Protein AF-A0A6M5Y9D2-F1 (afdb_monomer)

Structure (mmCIF, N/CA/C/O backbone):
data_AF-A0A6M5Y9D2-F1
#
_entry.id   AF-A0A6M5Y9D2-F1
#
loop_
_atom_site.group_PDB
_atom_site.id
_atom_site.type_symbol
_atom_site.label_atom_id
_atom_site.label_alt_id
_atom_site.label_comp_id
_atom_site.label_asym_id
_atom_site.label_entity_id
_atom_site.label_seq_id
_atom_site.pdbx_PDB_ins_code
_atom_site.Cartn_x
_atom_site.Cartn_y
_atom_site.Cartn_z
_atom_site.occupancy
_atom_site.B_iso_or_equiv
_atom_site.auth_seq_id
_atom_site.auth_comp_id
_atom_site.auth_asym_id
_atom_site.auth_atom_id
_atom_site.pdbx_PDB_model_num
ATOM 1 N N . MET A 1 1 ? 48.472 3.354 -44.509 1.00 61.50 1 MET A N 1
ATOM 2 C CA . MET A 1 1 ? 47.025 3.655 -44.432 1.00 61.50 1 MET A CA 1
ATOM 3 C C . MET A 1 1 ? 46.911 5.167 -44.308 1.00 61.50 1 MET A C 1
ATOM 5 O O . MET A 1 1 ? 47.634 5.703 -43.476 1.00 61.50 1 MET A O 1
ATOM 9 N N . SER A 1 2 ? 46.164 5.868 -45.171 1.00 84.19 2 SER A N 1
ATOM 10 C CA . SER A 1 2 ? 46.098 7.336 -45.054 1.00 84.19 2 SER A CA 1
ATOM 11 C C . SER A 1 2 ? 45.299 7.737 -43.801 1.00 84.19 2 SER A C 1
ATOM 13 O O . SER A 1 2 ? 44.425 6.972 -43.378 1.00 84.19 2 SER A O 1
ATOM 15 N N . PRO A 1 3 ? 45.600 8.895 -43.186 1.00 85.31 3 PRO A N 1
ATOM 16 C CA . PRO A 1 3 ? 44.910 9.380 -41.987 1.00 85.31 3 PRO A CA 1
ATOM 17 C C . PRO A 1 3 ? 43.378 9.408 -42.117 1.00 85.31 3 PRO A C 1
ATOM 19 O O . PRO A 1 3 ? 42.676 9.085 -41.159 1.00 85.31 3 PRO A O 1
ATOM 22 N N . ASP A 1 4 ? 42.866 9.692 -43.315 1.00 87.62 4 ASP A N 1
ATOM 23 C CA . ASP A 1 4 ? 41.428 9.777 -43.598 1.00 87.62 4 ASP A CA 1
ATOM 24 C C . ASP A 1 4 ? 40.710 8.428 -43.428 1.00 87.62 4 ASP A C 1
ATOM 26 O O . ASP A 1 4 ? 39.604 8.369 -42.889 1.00 87.62 4 ASP A O 1
ATOM 30 N N . TYR A 1 5 ? 41.355 7.316 -43.808 1.00 87.44 5 TYR A N 1
ATOM 31 C CA . TYR A 1 5 ? 40.783 5.977 -43.614 1.00 87.44 5 TYR A CA 1
ATOM 32 C C . TYR A 1 5 ? 40.665 5.620 -42.132 1.00 87.44 5 TYR A C 1
ATOM 34 O O . TYR A 1 5 ? 39.687 4.997 -41.723 1.00 87.44 5 TYR A O 1
ATOM 42 N N . ILE A 1 6 ? 41.638 6.033 -41.316 1.00 88.81 6 ILE A N 1
ATOM 43 C CA . ILE A 1 6 ? 41.618 5.776 -39.872 1.00 88.81 6 ILE A CA 1
ATOM 44 C C . ILE A 1 6 ? 40.468 6.555 -39.222 1.00 88.81 6 ILE A C 1
ATOM 46 O O . ILE A 1 6 ? 39.731 5.980 -38.425 1.00 88.81 6 ILE A O 1
ATOM 50 N N . GLN A 1 7 ? 40.258 7.819 -39.604 1.00 89.44 7 GLN A N 1
ATOM 51 C CA . GLN A 1 7 ? 39.159 8.644 -39.083 1.00 89.44 7 GLN A CA 1
ATOM 52 C C . GLN A 1 7 ? 37.769 8.117 -39.470 1.00 89.44 7 GLN A C 1
ATOM 54 O O . GLN A 1 7 ? 36.845 8.132 -38.652 1.00 89.44 7 GLN A O 1
ATOM 59 N N . ALA A 1 8 ? 37.606 7.623 -40.700 1.00 91.12 8 ALA A N 1
ATOM 60 C CA . ALA A 1 8 ? 36.344 7.035 -41.141 1.00 91.12 8 ALA A CA 1
ATOM 61 C C . ALA A 1 8 ? 36.006 5.764 -40.342 1.00 91.12 8 ALA A C 1
ATOM 63 O O . ALA A 1 8 ? 34.882 5.606 -39.862 1.00 91.12 8 ALA A O 1
ATOM 64 N N . ILE A 1 9 ? 36.994 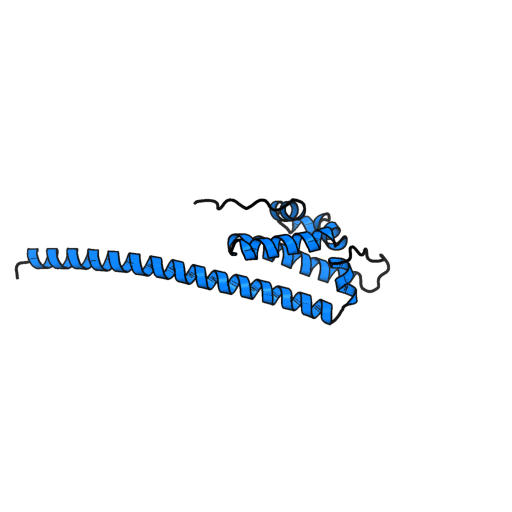4.884 -40.139 1.00 92.44 9 ILE A N 1
ATOM 65 C CA . ILE A 1 9 ? 36.824 3.646 -39.367 1.00 92.44 9 ILE A CA 1
ATOM 66 C C . ILE A 1 9 ? 36.476 3.954 -37.908 1.00 92.44 9 ILE A C 1
ATOM 68 O O . ILE A 1 9 ? 35.544 3.355 -37.370 1.00 92.44 9 ILE A O 1
ATOM 72 N N . THR A 1 10 ? 37.176 4.894 -37.264 1.00 93.12 10 THR A N 1
ATOM 73 C CA . THR A 1 10 ? 36.893 5.254 -35.865 1.00 93.12 10 THR A CA 1
ATOM 74 C C . THR A 1 10 ? 35.516 5.888 -35.701 1.00 93.12 10 THR A C 1
ATOM 76 O O . THR A 1 10 ? 34.842 5.602 -34.714 1.00 93.12 10 THR A O 1
ATOM 79 N N . SER A 1 11 ? 35.061 6.683 -36.673 1.00 93.50 11 SER A N 1
ATOM 80 C CA . SER A 1 11 ? 33.726 7.295 -36.662 1.00 93.50 11 SER A CA 1
ATOM 81 C C . SER A 1 11 ? 32.611 6.259 -36.816 1.00 93.50 11 SER A C 1
ATOM 83 O O . SER A 1 11 ? 31.609 6.304 -36.109 1.00 93.50 11 SER A O 1
ATOM 85 N N . ILE A 1 12 ? 32.786 5.278 -37.704 1.00 94.69 12 ILE A N 1
ATOM 86 C CA . ILE A 1 12 ? 31.820 4.181 -37.847 1.00 94.69 12 ILE A CA 1
ATOM 87 C C . ILE A 1 12 ? 31.809 3.322 -36.577 1.00 94.69 12 ILE A C 1
ATOM 89 O O . ILE A 1 12 ? 30.743 2.991 -36.059 1.00 94.69 12 ILE A O 1
ATOM 93 N N . ALA A 1 13 ? 32.988 2.996 -36.039 1.00 94.56 13 ALA A N 1
ATOM 94 C CA . ALA A 1 13 ? 33.107 2.221 -34.810 1.00 94.56 13 ALA A CA 1
ATOM 95 C C . ALA A 1 13 ? 32.462 2.936 -33.612 1.00 94.56 13 ALA A C 1
ATOM 97 O O . ALA A 1 13 ? 31.750 2.295 -32.841 1.00 94.56 13 ALA A O 1
ATOM 98 N N . SER A 1 14 ? 32.648 4.253 -33.467 1.00 94.00 14 SER A N 1
ATOM 99 C CA . SER A 1 14 ? 32.045 5.020 -32.373 1.00 94.00 14 SER A CA 1
ATOM 100 C C . SER A 1 14 ? 30.520 5.037 -32.468 1.00 94.00 14 SER A C 1
ATOM 102 O O . SER A 1 14 ? 29.859 4.757 -31.472 1.00 94.00 14 SER A O 1
ATOM 104 N N . VAL A 1 15 ? 29.954 5.242 -33.663 1.00 96.12 15 VAL A N 1
ATOM 105 C CA . VAL A 1 15 ? 28.500 5.174 -33.890 1.00 96.12 15 VAL A CA 1
ATOM 106 C C . VAL A 1 15 ? 27.944 3.799 -33.517 1.00 96.12 15 VAL A C 1
ATOM 108 O O . VAL A 1 15 ? 26.922 3.716 -32.834 1.00 96.12 15 VAL A O 1
ATOM 111 N N . LEU A 1 16 ? 28.621 2.715 -33.909 1.00 95.94 16 LEU A N 1
ATOM 112 C CA . LEU A 1 16 ? 28.204 1.353 -33.561 1.00 95.94 16 LEU A CA 1
ATOM 113 C C . LEU A 1 16 ? 28.258 1.101 -32.049 1.00 95.94 16 LEU A C 1
ATOM 115 O O . LEU A 1 16 ? 27.321 0.528 -31.492 1.00 95.94 16 LEU A O 1
ATOM 119 N N . VAL A 1 17 ? 29.315 1.564 -31.374 1.00 96.06 17 VAL A N 1
ATOM 120 C CA . VAL A 1 17 ? 29.449 1.475 -29.912 1.00 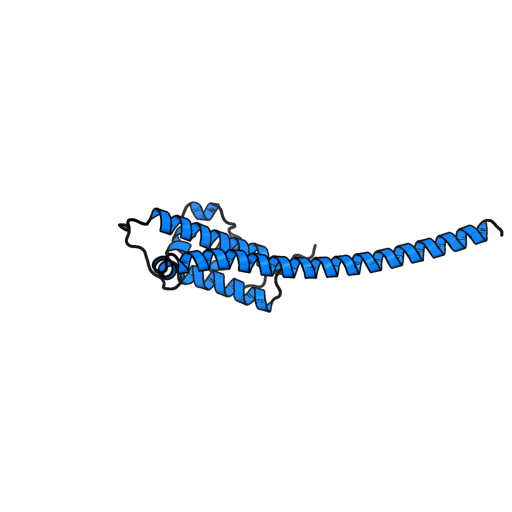96.06 17 VAL A CA 1
ATOM 121 C C . VAL A 1 17 ? 28.346 2.269 -29.216 1.00 96.06 17 VAL A C 1
ATOM 123 O O . VAL A 1 17 ? 27.718 1.757 -28.291 1.00 96.06 17 VAL A O 1
ATOM 126 N N . THR A 1 18 ? 28.052 3.484 -29.679 1.00 96.00 18 THR A N 1
ATOM 127 C CA . THR A 1 18 ? 26.963 4.312 -29.150 1.00 96.00 18 THR A CA 1
ATOM 128 C C . THR A 1 18 ? 25.608 3.625 -29.321 1.00 96.00 18 THR A C 1
ATOM 130 O O . THR A 1 18 ? 24.836 3.552 -28.364 1.00 96.00 18 THR A O 1
ATOM 133 N N . LEU A 1 19 ? 25.324 3.060 -30.500 1.00 96.25 19 LEU A N 1
ATOM 134 C CA . LEU A 1 19 ? 24.073 2.346 -30.765 1.00 96.25 19 LEU A CA 1
ATOM 135 C C . LEU A 1 19 ? 23.924 1.115 -29.857 1.00 96.25 19 LEU A C 1
ATOM 137 O O . LEU A 1 19 ? 22.872 0.908 -29.250 1.00 96.25 19 LEU A O 1
ATOM 141 N N . ALA A 1 20 ? 24.992 0.324 -29.717 1.00 95.56 20 ALA A N 1
ATOM 142 C CA . ALA A 1 20 ? 25.026 -0.812 -28.802 1.00 95.56 20 ALA A CA 1
ATOM 143 C C . ALA A 1 20 ? 24.813 -0.367 -27.345 1.00 95.56 20 ALA A C 1
ATOM 145 O O . ALA A 1 20 ? 24.042 -0.996 -26.619 1.00 95.56 20 ALA A O 1
ATOM 146 N N . GLY A 1 21 ? 25.421 0.752 -26.942 1.00 95.06 21 GLY A N 1
ATOM 147 C CA . GLY A 1 21 ? 25.226 1.374 -25.633 1.00 95.06 21 GLY A CA 1
ATOM 148 C C . GLY A 1 21 ? 23.758 1.702 -25.359 1.00 95.06 21 GLY A C 1
ATOM 149 O O . GLY A 1 21 ? 23.217 1.276 -24.340 1.00 95.06 21 GLY A O 1
ATOM 150 N N . PHE A 1 22 ? 23.073 2.365 -26.295 1.00 95.69 22 PHE A N 1
ATOM 151 C CA . PHE A 1 22 ? 21.641 2.659 -26.165 1.00 95.69 22 PHE A CA 1
ATOM 152 C C . PHE A 1 22 ? 20.780 1.394 -26.050 1.00 95.69 22 PHE A C 1
ATOM 154 O O . PHE A 1 22 ? 19.856 1.345 -25.233 1.00 95.69 22 PHE A O 1
ATOM 161 N N . ILE A 1 23 ? 21.090 0.347 -26.822 1.00 95.12 23 ILE A N 1
ATOM 162 C CA . ILE A 1 23 ? 20.381 -0.940 -26.742 1.00 95.12 23 ILE A CA 1
ATOM 163 C C . ILE A 1 23 ? 20.564 -1.571 -25.354 1.00 95.12 23 ILE A C 1
ATOM 165 O O . ILE A 1 23 ? 19.587 -2.039 -24.762 1.00 95.12 23 ILE A O 1
ATOM 169 N N . LEU A 1 24 ? 21.788 -1.572 -24.820 1.00 94.31 24 LEU A N 1
ATOM 170 C CA . LEU A 1 24 ? 22.088 -2.122 -23.497 1.00 94.31 24 LEU A CA 1
ATOM 171 C C . LEU A 1 24 ? 21.401 -1.332 -22.378 1.00 94.31 24 LEU A C 1
ATOM 173 O O . LEU A 1 24 ? 20.781 -1.950 -21.515 1.00 94.31 24 LEU A O 1
ATOM 177 N N . ILE A 1 25 ? 21.418 0.004 -22.436 1.00 93.06 25 ILE A N 1
ATOM 178 C CA . ILE A 1 25 ? 20.719 0.873 -21.475 1.00 93.06 25 ILE A CA 1
ATOM 179 C C . ILE A 1 25 ? 19.217 0.574 -21.476 1.00 93.06 25 ILE A C 1
ATOM 181 O O . ILE A 1 25 ? 18.624 0.361 -20.421 1.00 93.06 25 ILE A O 1
ATOM 185 N N . ASN A 1 26 ? 18.592 0.467 -22.652 1.00 89.31 26 ASN A N 1
ATOM 186 C CA . ASN A 1 26 ? 17.164 0.155 -22.743 1.00 89.31 26 ASN A CA 1
ATOM 187 C C . ASN A 1 26 ? 16.831 -1.228 -22.151 1.00 89.31 26 ASN A C 1
ATOM 189 O O . ASN A 1 26 ? 15.809 -1.408 -21.486 1.00 89.31 26 ASN A O 1
ATOM 193 N N . ARG A 1 27 ? 17.701 -2.228 -22.355 1.00 90.88 27 ARG A N 1
ATOM 194 C CA . ARG A 1 27 ? 17.539 -3.549 -21.723 1.00 90.88 27 ARG A CA 1
ATOM 195 C C . ARG A 1 27 ? 17.711 -3.476 -20.207 1.00 90.88 27 ARG A C 1
ATOM 197 O O . ARG A 1 27 ? 16.944 -4.122 -19.495 1.00 90.88 27 ARG A O 1
ATOM 204 N N . GLN A 1 28 ? 18.668 -2.686 -19.728 1.00 88.44 28 GLN A N 1
ATOM 205 C CA . GLN A 1 28 ? 18.917 -2.489 -18.305 1.00 88.44 28 GLN A CA 1
ATOM 206 C C . GLN A 1 28 ? 17.716 -1.840 -17.613 1.00 88.44 28 GLN A C 1
ATOM 208 O O . GLN A 1 28 ? 17.266 -2.368 -16.602 1.00 88.44 28 GLN A O 1
ATOM 213 N N . ILE A 1 29 ? 17.135 -0.782 -18.191 1.00 85.88 29 ILE A N 1
ATOM 214 C CA . ILE A 1 29 ? 15.935 -0.116 -17.653 1.00 85.88 29 ILE A CA 1
ATOM 215 C C . ILE A 1 29 ? 14.786 -1.120 -17.500 1.00 85.88 29 ILE A C 1
ATOM 217 O O . ILE A 1 29 ? 14.216 -1.251 -16.423 1.00 85.88 29 ILE A O 1
ATOM 221 N N . LYS A 1 30 ? 14.510 -1.926 -18.534 1.00 84.31 30 LYS A N 1
ATOM 222 C CA . LYS A 1 30 ? 13.449 -2.948 -18.475 1.00 84.31 30 LYS A CA 1
ATOM 223 C C . LYS A 1 30 ? 13.695 -4.015 -17.406 1.00 84.31 30 LYS A C 1
ATOM 225 O O . LYS A 1 30 ? 12.748 -4.525 -16.806 1.00 84.31 30 LYS A O 1
ATOM 230 N N . GLN A 1 31 ? 14.951 -4.403 -17.194 1.00 80.12 31 GLN A N 1
ATOM 231 C CA . GLN A 1 31 ? 15.308 -5.37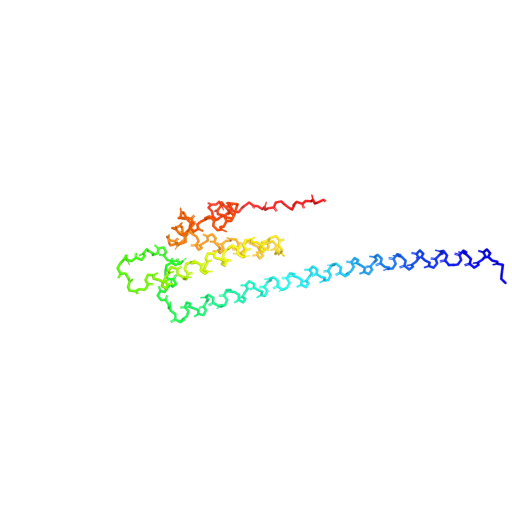6 -16.164 1.00 80.12 31 GLN A CA 1
ATOM 232 C C . GLN A 1 31 ? 15.187 -4.780 -14.759 1.00 80.12 31 GLN A C 1
ATOM 234 O O . GLN A 1 31 ? 14.683 -5.461 -13.865 1.00 80.12 31 GLN A O 1
ATOM 239 N N . VAL A 1 32 ? 15.601 -3.524 -14.581 1.00 78.94 32 VAL A N 1
ATOM 240 C CA . VAL A 1 32 ? 15.415 -2.772 -13.336 1.00 78.94 32 VAL A CA 1
ATOM 241 C C . VAL A 1 32 ? 13.928 -2.654 -13.026 1.00 78.94 32 VAL A C 1
ATOM 243 O O . VAL A 1 32 ? 13.529 -3.078 -11.951 1.00 78.94 32 VAL A O 1
ATOM 246 N N . ASP A 1 33 ? 13.090 -2.254 -13.985 1.00 76.38 33 ASP A N 1
ATOM 247 C CA . ASP A 1 33 ? 11.634 -2.185 -13.801 1.00 76.38 33 ASP A CA 1
ATOM 248 C C . ASP A 1 33 ? 11.046 -3.520 -13.328 1.00 76.38 33 ASP A C 1
ATOM 250 O O . ASP A 1 33 ? 10.232 -3.572 -12.403 1.00 76.38 33 ASP A O 1
ATOM 254 N N . LYS A 1 34 ? 11.465 -4.632 -13.946 1.00 77.50 34 LYS A N 1
ATOM 255 C CA . LYS A 1 34 ? 11.008 -5.970 -13.553 1.00 77.50 34 LYS A CA 1
ATOM 256 C C . LYS A 1 34 ? 11.478 -6.337 -12.142 1.00 77.50 34 LYS A C 1
ATOM 258 O O . LYS A 1 34 ? 10.699 -6.903 -11.377 1.00 77.50 34 LYS A O 1
ATOM 263 N N . SER A 1 35 ? 12.729 -6.025 -11.806 1.00 76.38 35 SER A N 1
ATOM 264 C CA . SER A 1 35 ? 13.293 -6.262 -10.476 1.00 76.38 35 SER A CA 1
ATOM 265 C C . SER A 1 35 ? 12.570 -5.439 -9.412 1.00 76.38 35 SER A C 1
ATOM 267 O O . SER A 1 35 ? 12.160 -5.989 -8.393 1.00 76.38 35 SER A O 1
ATOM 269 N N . THR A 1 36 ? 12.361 -4.147 -9.663 1.00 75.38 36 THR A N 1
ATOM 270 C CA . THR A 1 36 ? 11.656 -3.231 -8.765 1.00 75.38 36 THR A CA 1
ATOM 271 C C . THR A 1 36 ? 10.231 -3.706 -8.515 1.00 75.38 36 THR A C 1
ATOM 273 O O . THR A 1 36 ? 9.826 -3.792 -7.364 1.00 75.38 36 THR A O 1
ATOM 276 N N . ARG A 1 37 ? 9.494 -4.138 -9.549 1.00 76.44 37 ARG A N 1
ATOM 277 C CA . ARG A 1 37 ? 8.152 -4.724 -9.370 1.00 76.44 37 ARG A CA 1
ATOM 278 C C . ARG A 1 37 ? 8.165 -5.941 -8.449 1.00 76.44 37 ARG A C 1
ATOM 280 O O . ARG A 1 37 ? 7.339 -6.030 -7.545 1.00 76.44 37 ARG A O 1
ATOM 287 N N . GLY A 1 38 ? 9.102 -6.869 -8.658 1.00 79.00 38 GLY A N 1
ATOM 288 C CA . GLY A 1 38 ? 9.250 -8.047 -7.797 1.00 79.00 38 GLY A CA 1
ATOM 289 C C . GLY A 1 38 ? 9.555 -7.677 -6.342 1.00 79.00 38 GLY A C 1
ATOM 290 O O . GLY A 1 38 ? 8.976 -8.257 -5.425 1.00 79.00 38 GLY A O 1
ATOM 291 N N . GLN A 1 39 ? 10.407 -6.670 -6.133 1.00 83.06 39 GLN A N 1
ATOM 292 C CA . GLN A 1 39 ? 10.738 -6.151 -4.805 1.00 83.06 39 GLN A CA 1
ATOM 293 C C . GLN A 1 39 ? 9.539 -5.472 -4.136 1.00 83.06 39 GLN A C 1
ATOM 295 O O . GLN A 1 39 ? 9.244 -5.796 -2.990 1.00 83.06 39 GLN A O 1
ATOM 300 N N . THR A 1 40 ? 8.805 -4.608 -4.846 1.00 85.12 40 THR A N 1
ATOM 301 C CA . THR A 1 40 ? 7.585 -3.968 -4.329 1.00 85.12 40 THR A CA 1
ATOM 302 C C . THR A 1 40 ? 6.558 -5.014 -3.901 1.00 85.12 40 THR A C 1
ATOM 304 O O . THR A 1 40 ? 6.031 -4.931 -2.794 1.00 85.12 40 THR A O 1
ATOM 307 N N . HIS A 1 41 ? 6.315 -6.041 -4.726 1.00 85.50 41 HIS A N 1
ATOM 308 C CA . HIS A 1 41 ? 5.433 -7.147 -4.347 1.00 85.50 41 HIS A CA 1
ATOM 309 C C . HIS A 1 41 ? 5.892 -7.828 -3.061 1.00 85.50 41 HIS A C 1
ATOM 311 O O . HIS A 1 41 ? 5.106 -7.952 -2.125 1.00 85.50 41 HIS A O 1
ATOM 317 N N . SER A 1 42 ? 7.157 -8.251 -3.003 1.00 86.81 42 SER A N 1
ATOM 318 C CA . SER A 1 42 ? 7.692 -8.930 -1.824 1.00 86.81 42 SER A CA 1
ATOM 319 C C . SER A 1 42 ? 7.591 -8.060 -0.574 1.00 86.81 42 SER A C 1
ATOM 321 O O . SER A 1 42 ? 7.276 -8.571 0.494 1.00 86.81 42 SER A O 1
ATOM 323 N N . TYR A 1 43 ? 7.833 -6.756 -0.698 1.00 89.81 43 TYR A N 1
ATOM 324 C CA . TYR A 1 43 ? 7.835 -5.835 0.430 1.00 89.81 43 TYR A CA 1
ATOM 325 C C . TYR A 1 43 ? 6.434 -5.621 1.017 1.00 89.81 43 TYR A C 1
ATOM 327 O O . TYR A 1 43 ? 6.274 -5.668 2.237 1.00 89.81 43 TYR A O 1
ATOM 335 N N . LEU A 1 44 ? 5.408 -5.478 0.168 1.00 94.62 44 LEU A N 1
ATOM 336 C CA . LEU A 1 44 ? 4.016 -5.394 0.625 1.00 94.62 44 LEU A CA 1
ATOM 337 C C . LEU A 1 44 ? 3.584 -6.669 1.361 1.00 94.62 44 LEU A C 1
ATOM 339 O O . LEU A 1 44 ? 2.985 -6.579 2.431 1.00 94.62 44 LEU A O 1
ATOM 343 N N . TYR A 1 45 ? 3.943 -7.847 0.842 1.00 93.50 45 TYR A N 1
ATOM 344 C CA . TYR A 1 45 ? 3.623 -9.115 1.502 1.00 93.50 45 TYR A CA 1
ATOM 345 C C . TYR A 1 45 ? 4.370 -9.306 2.823 1.00 93.50 45 TYR A C 1
ATOM 347 O O . TYR A 1 45 ? 3.773 -9.793 3.776 1.00 93.50 45 TYR A O 1
ATOM 355 N N . THR A 1 46 ? 5.636 -8.891 2.927 1.00 94.00 46 THR A N 1
ATOM 356 C CA . THR A 1 46 ? 6.370 -8.941 4.202 1.00 94.00 46 THR A CA 1
ATOM 357 C C . THR A 1 46 ? 5.725 -8.039 5.255 1.00 94.00 46 THR A C 1
ATOM 359 O O . THR A 1 46 ? 5.595 -8.436 6.410 1.00 94.00 46 THR A O 1
ATOM 362 N N . HIS A 1 47 ? 5.281 -6.838 4.874 1.00 93.69 47 HIS A N 1
ATOM 363 C CA . HIS A 1 47 ? 4.599 -5.942 5.808 1.00 93.69 47 HIS A CA 1
ATOM 364 C C . HIS A 1 47 ? 3.227 -6.516 6.225 1.00 93.69 47 HIS A C 1
AT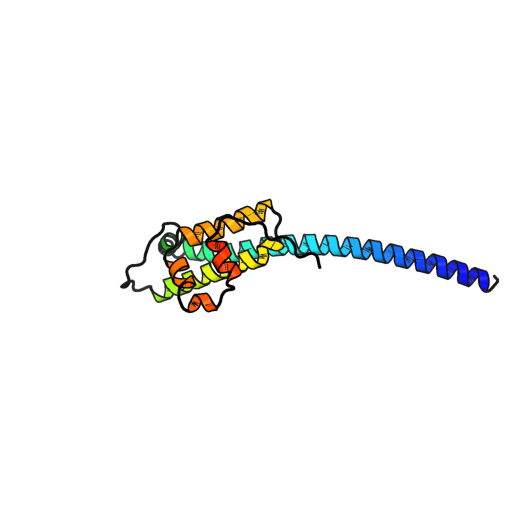OM 366 O O . HIS A 1 47 ? 2.894 -6.531 7.412 1.00 93.69 47 HIS A O 1
ATOM 372 N N . GLN A 1 48 ? 2.479 -7.101 5.281 1.00 95.62 48 GLN A N 1
ATOM 373 C CA . GLN A 1 48 ? 1.238 -7.823 5.578 1.00 95.62 48 GLN A CA 1
ATOM 374 C C . GLN A 1 48 ? 1.462 -9.040 6.492 1.00 95.62 48 GLN A C 1
ATOM 376 O O . GLN A 1 48 ? 0.635 -9.295 7.369 1.00 95.62 48 GLN A O 1
ATOM 381 N N . ASP A 1 49 ? 2.551 -9.794 6.311 1.00 95.81 49 ASP A N 1
ATOM 382 C CA . ASP A 1 49 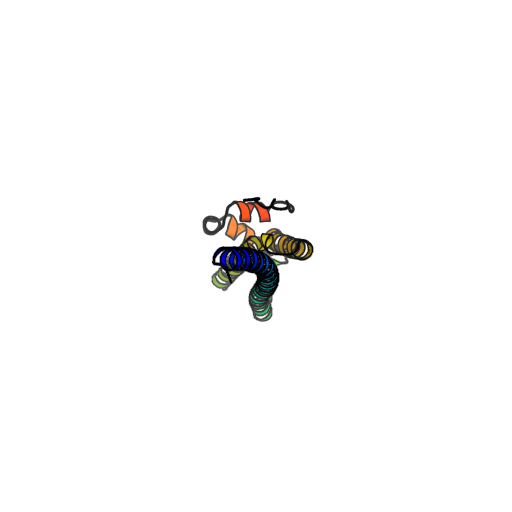? 2.893 -10.952 7.150 1.00 95.81 49 ASP A CA 1
ATOM 383 C C . ASP A 1 49 ? 3.058 -10.526 8.614 1.00 95.81 49 ASP A C 1
ATOM 385 O O . ASP A 1 49 ? 2.486 -11.156 9.499 1.00 95.81 49 ASP A O 1
ATOM 389 N N . SER A 1 50 ? 3.724 -9.398 8.876 1.00 94.25 50 SER A N 1
ATOM 390 C CA . SER A 1 50 ? 3.856 -8.837 10.229 1.00 94.25 50 SER A CA 1
ATOM 391 C C . SER A 1 50 ? 2.501 -8.521 10.875 1.00 94.25 50 SER A C 1
ATOM 393 O O . SER A 1 50 ? 2.259 -8.902 12.021 1.00 94.25 50 SER A O 1
ATOM 395 N N . ILE A 1 51 ? 1.582 -7.888 10.137 1.00 96.25 51 ILE A N 1
ATOM 396 C CA . ILE A 1 51 ? 0.218 -7.603 10.622 1.00 96.25 51 ILE A CA 1
ATOM 397 C C . ILE A 1 51 ? -0.565 -8.906 10.839 1.00 96.25 51 ILE A C 1
ATOM 399 O O . ILE A 1 51 ? -1.284 -9.064 11.826 1.00 96.25 51 ILE A O 1
ATOM 403 N N . THR A 1 52 ? -0.402 -9.874 9.942 1.00 95.75 52 THR A N 1
ATOM 404 C CA . THR A 1 52 ? -1.079 -11.172 10.031 1.00 95.75 52 THR A CA 1
ATOM 405 C C . THR A 1 52 ? -0.606 -11.957 11.252 1.00 95.75 52 THR A C 1
ATOM 407 O O . THR A 1 52 ? -1.434 -12.484 11.994 1.00 95.75 52 THR A O 1
ATOM 410 N N . ARG A 1 53 ? 0.705 -11.993 11.516 1.00 96.38 53 ARG A N 1
ATOM 411 C CA . ARG A 1 53 ? 1.282 -12.607 12.722 1.00 96.38 53 ARG A CA 1
ATOM 412 C C . ARG A 1 53 ? 0.752 -11.955 13.987 1.00 96.38 53 ARG A C 1
ATOM 414 O O . ARG A 1 53 ? 0.337 -12.665 14.895 1.00 96.38 53 ARG A O 1
ATOM 421 N N . LEU A 1 54 ? 0.674 -10.627 14.012 1.00 94.88 54 LEU A N 1
ATOM 422 C CA . LEU A 1 54 ? 0.089 -9.892 15.129 1.00 94.88 54 LEU A CA 1
ATOM 423 C C . LEU A 1 54 ? -1.371 -10.298 15.387 1.00 94.88 54 LEU A C 1
ATOM 425 O O . LEU A 1 54 ? -1.758 -10.491 16.539 1.00 94.88 54 LEU A O 1
ATOM 429 N N . PHE A 1 55 ? -2.181 -10.475 14.339 1.00 95.06 55 PHE A N 1
ATOM 430 C CA . PHE A 1 55 ? -3.549 -10.978 14.492 1.00 95.06 55 PHE A CA 1
ATOM 431 C C . PHE A 1 55 ? -3.608 -12.450 14.903 1.00 95.06 55 PHE A C 1
ATOM 433 O O . PHE A 1 55 ? -4.521 -12.823 15.630 1.00 95.06 55 PHE A O 1
ATOM 440 N N . ILE A 1 56 ? -2.650 -13.287 14.505 1.00 95.56 56 ILE A N 1
ATOM 441 C CA . ILE A 1 56 ? -2.562 -14.669 14.998 1.00 95.56 56 ILE A CA 1
ATOM 442 C C . ILE A 1 56 ? -2.229 -14.686 16.497 1.00 95.56 56 ILE A C 1
ATOM 444 O O . ILE A 1 56 ? -2.841 -15.435 17.254 1.00 95.56 56 ILE A O 1
ATOM 448 N N . GLU A 1 57 ? -1.296 -13.842 16.939 1.00 95.44 57 GLU A N 1
ATOM 449 C CA . GLU A 1 57 ? -0.898 -13.725 18.346 1.00 95.44 57 GLU A CA 1
ATOM 450 C C . GLU A 1 57 ? -1.990 -13.089 19.216 1.00 95.44 57 GLU A C 1
ATOM 452 O O . GLU A 1 57 ? -2.150 -13.445 20.385 1.00 95.44 57 GLU A O 1
ATOM 457 N N . LYS A 1 58 ? -2.762 -12.150 18.654 1.00 92.62 58 LYS A N 1
ATOM 458 C CA . LYS A 1 58 ? -3.858 -11.447 19.336 1.00 92.62 58 LYS A CA 1
ATOM 459 C C . LYS A 1 58 ? -5.144 -11.466 18.493 1.00 92.62 58 LYS A C 1
ATOM 461 O O . LYS A 1 58 ? -5.561 -10.414 17.999 1.00 92.62 58 LYS A O 1
ATOM 466 N N . PRO A 1 59 ? -5.841 -12.615 18.386 1.00 91.31 59 PRO A N 1
ATOM 467 C CA . PRO A 1 59 ? -6.992 -12.783 17.486 1.00 91.31 59 PRO A CA 1
ATOM 468 C C . PRO A 1 59 ? -8.131 -11.793 17.712 1.00 91.31 59 PRO A C 1
ATOM 470 O O . PRO A 1 59 ? -8.765 -11.353 16.757 1.00 91.31 59 PRO A O 1
ATOM 473 N N . ALA A 1 60 ? -8.351 -11.386 18.965 1.00 90.50 60 ALA A N 1
ATOM 474 C CA . ALA A 1 60 ? -9.381 -10.413 19.320 1.00 90.50 60 ALA A CA 1
ATOM 475 C C . ALA A 1 60 ? -9.193 -9.051 18.628 1.00 90.50 60 ALA A C 1
ATOM 477 O O . ALA A 1 60 ? -10.170 -8.339 18.424 1.00 90.50 60 ALA A O 1
ATOM 478 N N . LEU A 1 61 ? -7.962 -8.690 18.241 1.00 91.38 61 LEU A N 1
ATOM 479 C CA . LEU A 1 61 ? -7.701 -7.424 17.556 1.00 91.38 61 LEU A CA 1
ATOM 480 C C . LEU A 1 61 ? -8.228 -7.414 16.122 1.00 91.38 61 LEU A C 1
ATOM 482 O O . LEU A 1 61 ? -8.596 -6.355 15.624 1.00 91.38 61 LEU A O 1
ATOM 486 N N . ARG A 1 62 ? -8.294 -8.578 15.464 1.00 93.00 62 ARG A N 1
ATOM 487 C CA . ARG A 1 62 ? -8.706 -8.682 14.060 1.00 93.00 62 ARG A CA 1
ATOM 488 C C . ARG A 1 62 ? -10.127 -8.152 13.841 1.00 93.00 62 ARG A C 1
ATOM 490 O O . ARG A 1 62 ? -10.380 -7.503 12.830 1.00 93.00 62 ARG A O 1
ATOM 497 N N . ALA A 1 63 ? -11.032 -8.394 14.789 1.00 91.62 63 ALA A N 1
ATOM 498 C CA . ALA A 1 63 ? -12.436 -8.001 14.671 1.00 91.62 63 ALA A CA 1
ATOM 499 C C . ALA A 1 63 ? -12.627 -6.482 14.519 1.00 91.62 63 ALA A C 1
ATOM 501 O O . ALA A 1 63 ? -13.518 -6.042 13.800 1.00 91.62 63 ALA A O 1
ATOM 502 N N . PHE A 1 64 ? -11.738 -5.670 15.102 1.00 91.75 64 PHE A N 1
ATOM 503 C CA . PHE A 1 64 ? -11.796 -4.210 14.967 1.00 91.75 64 PHE A CA 1
ATOM 504 C C . PHE A 1 64 ? -11.466 -3.694 13.555 1.00 91.75 64 PHE A C 1
ATOM 506 O O . PHE A 1 64 ? -11.703 -2.522 13.260 1.00 91.75 64 PHE A O 1
ATOM 513 N N . PHE A 1 65 ? -10.901 -4.541 12.689 1.00 93.81 65 PHE A N 1
ATOM 514 C CA . PHE A 1 65 ? -10.487 -4.170 11.331 1.00 93.81 65 PHE A CA 1
ATOM 515 C C . PHE A 1 65 ? -11.316 -4.831 10.228 1.00 93.81 65 PHE A C 1
ATOM 517 O O . PHE A 1 65 ? -11.329 -4.341 9.101 1.00 93.81 65 PHE A O 1
ATOM 524 N N . TYR A 1 66 ? -11.967 -5.954 10.531 1.00 92.50 66 TYR A N 1
ATOM 525 C CA . TYR A 1 66 ? -12.689 -6.756 9.542 1.00 92.50 66 TYR A CA 1
ATOM 526 C C . TYR A 1 66 ? -14.189 -6.879 9.815 1.00 92.50 66 TYR A C 1
ATOM 528 O O . TYR A 1 66 ? -14.920 -7.171 8.873 1.00 92.50 66 TYR A O 1
ATOM 536 N N . ASP A 1 67 ? -14.640 -6.649 11.052 1.00 90.00 67 ASP A N 1
ATOM 537 C CA . ASP A 1 67 ? -15.999 -6.991 11.491 1.00 90.00 67 ASP A CA 1
ATOM 538 C C . ASP A 1 67 ? -16.788 -5.761 12.007 1.00 90.00 67 ASP A C 1
ATOM 540 O O . ASP A 1 67 ? -17.743 -5.918 12.763 1.00 90.00 67 ASP A O 1
ATOM 544 N N . ASP A 1 68 ? -16.379 -4.538 11.632 1.00 85.44 68 ASP A N 1
ATOM 545 C CA . ASP A 1 68 ? -17.000 -3.245 11.998 1.00 85.44 68 ASP A CA 1
ATOM 546 C C . ASP A 1 68 ? -17.247 -3.059 13.509 1.00 85.44 68 ASP A C 1
ATOM 548 O O . ASP A 1 68 ? -18.206 -2.430 13.953 1.00 85.44 68 ASP A O 1
ATOM 552 N N . LEU A 1 69 ? -16.357 -3.626 14.329 1.00 85.12 69 LEU A N 1
ATOM 553 C CA . LEU A 1 69 ? -16.478 -3.595 15.781 1.00 85.12 69 LEU A CA 1
ATOM 554 C C . LEU A 1 69 ? -15.929 -2.281 16.361 1.00 85.12 69 LEU A C 1
ATOM 556 O O . LEU A 1 69 ? -14.773 -1.923 16.132 1.00 85.12 69 LEU A O 1
ATOM 560 N N . THR A 1 70 ? -16.723 -1.607 17.194 1.00 81.75 70 THR A N 1
ATOM 561 C CA . THR A 1 70 ? -16.277 -0.453 17.993 1.00 81.75 70 THR A CA 1
ATOM 562 C C . THR A 1 70 ? -15.772 -0.927 19.361 1.00 81.75 70 THR A C 1
ATOM 564 O O . THR A 1 70 ? -16.498 -1.650 20.049 1.00 81.75 70 THR A O 1
ATOM 567 N N . PRO A 1 71 ? -14.561 -0.543 19.801 1.00 75.62 71 PRO A N 1
ATOM 568 C CA . PRO A 1 71 ? -14.083 -0.907 21.130 1.00 75.62 71 PRO A CA 1
ATOM 569 C C . PRO A 1 71 ? -14.896 -0.225 22.236 1.00 75.62 71 PRO A C 1
ATOM 571 O O . PRO A 1 71 ? -15.212 0.960 22.154 1.00 75.62 71 PRO A O 1
ATOM 574 N N . ASP A 1 72 ? -15.186 -0.959 23.314 1.00 77.25 72 ASP A N 1
ATOM 575 C CA . ASP A 1 72 ? -15.675 -0.363 24.559 1.00 77.25 72 ASP A CA 1
ATOM 576 C C . ASP A 1 72 ? -14.579 0.553 25.136 1.00 77.25 72 ASP A C 1
ATOM 578 O O . ASP A 1 72 ? -13.439 0.133 25.354 1.00 77.25 72 ASP A O 1
ATOM 582 N N . THR A 1 73 ? -14.919 1.814 25.402 1.00 59.12 73 THR A N 1
ATOM 583 C CA . THR A 1 73 ? -14.002 2.873 25.866 1.00 59.12 73 THR A CA 1
ATOM 584 C C . THR A 1 73 ? -13.338 2.571 27.215 1.00 59.12 73 THR A C 1
ATOM 586 O O . THR A 1 73 ? -12.431 3.285 27.637 1.00 59.12 73 THR A O 1
ATOM 589 N N . ARG A 1 74 ? -13.750 1.494 27.896 1.00 61.12 74 ARG A N 1
ATOM 590 C CA . ARG A 1 74 ? -13.138 0.970 29.129 1.00 61.12 74 ARG A CA 1
ATOM 591 C C . ARG A 1 74 ? -12.171 -0.198 28.912 1.00 61.12 74 ARG A C 1
ATOM 593 O O . ARG A 1 74 ? -11.723 -0.806 29.889 1.00 61.12 74 ARG A O 1
ATOM 600 N N . HIS A 1 75 ? -11.827 -0.542 27.670 1.00 62.28 75 HIS A N 1
ATOM 601 C CA . HIS A 1 75 ? -10.884 -1.625 27.411 1.00 62.28 75 HIS A CA 1
ATOM 602 C C . HIS A 1 75 ? -9.502 -1.325 28.006 1.00 62.28 75 HIS A C 1
ATOM 604 O O . HIS A 1 75 ? -8.821 -0.380 27.619 1.00 62.28 75 HIS A O 1
ATOM 610 N N . LYS A 1 76 ? -9.023 -2.233 28.868 1.00 61.91 76 LYS A N 1
ATOM 611 C CA . LYS A 1 76 ? -7.646 -2.248 29.404 1.00 61.91 76 LYS A CA 1
ATOM 612 C C . LYS A 1 76 ? -6.544 -2.213 28.329 1.00 61.91 76 LYS A C 1
ATOM 614 O O . LYS A 1 76 ? -5.390 -1.986 28.669 1.00 61.91 76 LYS A O 1
ATOM 619 N N . ASN A 1 77 ? -6.893 -2.436 27.060 1.00 72.06 77 ASN A N 1
ATOM 620 C CA . ASN A 1 77 ? -5.975 -2.518 25.929 1.00 72.06 77 ASN A CA 1
ATOM 621 C C . ASN A 1 77 ? -6.084 -1.329 24.952 1.00 72.06 77 ASN A C 1
ATOM 623 O O . ASN A 1 77 ? -5.574 -1.456 23.843 1.00 72.06 77 ASN A O 1
ATOM 627 N N . ASP A 1 78 ? -6.712 -0.202 25.320 1.00 82.12 78 ASP A N 1
ATOM 628 C CA . ASP A 1 78 ? -6.895 0.955 24.412 1.00 82.12 78 ASP A CA 1
ATOM 629 C C . ASP A 1 78 ? -5.579 1.407 23.751 1.00 82.12 78 ASP A C 1
ATOM 631 O O . ASP A 1 78 ? -5.524 1.584 22.539 1.00 82.12 78 ASP A O 1
ATOM 635 N N . ILE A 1 79 ? -4.478 1.459 24.512 1.00 87.44 79 ILE A N 1
ATOM 636 C CA . ILE A 1 79 ? -3.145 1.810 23.985 1.00 87.44 79 ILE A CA 1
ATOM 637 C C . ILE A 1 79 ? -2.693 0.831 22.893 1.00 87.44 79 ILE A C 1
ATOM 639 O O . ILE A 1 79 ? -2.202 1.247 21.847 1.00 87.44 79 ILE A O 1
ATOM 643 N N . VAL A 1 80 ? -2.864 -0.475 23.121 1.00 90.38 80 VAL A N 1
ATOM 644 C CA . VAL A 1 80 ? -2.477 -1.502 22.142 1.00 90.38 80 VAL A CA 1
ATOM 645 C C . VAL A 1 80 ? -3.359 -1.397 20.906 1.00 90.38 80 VAL A C 1
ATOM 647 O O . VAL A 1 80 ? -2.843 -1.448 19.800 1.00 90.38 80 VAL A O 1
ATOM 650 N N . ILE A 1 81 ? -4.669 -1.230 21.083 1.00 91.50 81 ILE A N 1
ATOM 651 C CA . ILE A 1 81 ? -5.616 -1.101 19.974 1.00 91.50 81 ILE A CA 1
ATOM 652 C C . ILE A 1 81 ? -5.237 0.098 19.099 1.00 91.50 81 ILE A C 1
ATOM 654 O O . ILE A 1 81 ? -5.089 -0.076 17.896 1.00 91.50 81 ILE A O 1
ATOM 658 N N . ARG A 1 82 ? -4.979 1.271 19.694 1.00 91.12 82 ARG A N 1
ATOM 659 C CA . ARG A 1 82 ? -4.545 2.471 18.959 1.00 91.12 82 ARG A CA 1
ATOM 660 C C . ARG A 1 82 ? -3.232 2.264 18.208 1.00 91.12 82 ARG A C 1
ATOM 662 O O . ARG A 1 82 ? -3.164 2.605 17.035 1.00 91.12 82 ARG A O 1
ATOM 669 N N . ALA A 1 83 ? -2.234 1.650 18.844 1.00 92.81 83 ALA A N 1
ATOM 670 C CA . ALA A 1 83 ? -0.955 1.360 18.192 1.00 92.81 83 ALA A CA 1
ATOM 671 C C . ALA A 1 83 ? -1.112 0.405 16.995 1.00 92.81 83 ALA A C 1
ATOM 673 O O . ALA A 1 83 ? -0.443 0.559 15.977 1.00 92.81 83 ALA A O 1
ATOM 674 N N . VAL A 1 84 ? -2.011 -0.580 17.091 1.00 95.00 84 VAL A N 1
ATOM 675 C CA . VAL A 1 84 ? -2.309 -1.472 15.961 1.00 95.00 84 VAL A CA 1
ATOM 676 C C . VAL A 1 84 ? -3.109 -0.753 14.878 1.00 95.00 84 VAL A C 1
ATOM 678 O O . VAL A 1 84 ? -2.867 -0.998 13.701 1.00 95.00 84 VAL A O 1
ATOM 681 N N . THR A 1 85 ? -4.017 0.155 15.242 1.00 95.06 85 THR A N 1
ATOM 682 C CA . THR A 1 85 ? -4.729 1.000 14.274 1.00 95.06 85 THR A CA 1
ATOM 683 C C . THR A 1 85 ? -3.762 1.846 13.459 1.00 95.06 85 THR A C 1
ATOM 685 O O . THR A 1 85 ? -3.866 1.848 12.237 1.00 95.06 85 THR A O 1
ATOM 688 N N . GLU A 1 86 ? -2.800 2.492 14.114 1.00 95.62 86 GLU A N 1
ATOM 689 C CA . GLU A 1 86 ? -1.743 3.262 13.454 1.00 95.62 86 GLU A CA 1
ATOM 690 C C . GLU A 1 86 ? -0.908 2.374 12.521 1.00 95.62 86 GLU A C 1
ATOM 692 O O . GLU A 1 86 ? -0.795 2.672 11.338 1.00 95.62 86 GLU A O 1
ATOM 697 N N . LEU A 1 87 ? -0.453 1.204 12.989 1.00 96.44 87 LEU A N 1
ATOM 698 C CA . LEU A 1 87 ? 0.289 0.247 12.157 1.00 96.44 87 LEU A CA 1
ATOM 699 C C . LEU A 1 87 ? -0.485 -0.175 10.892 1.00 96.44 87 LEU A C 1
ATOM 701 O O . LEU A 1 87 ? 0.093 -0.307 9.812 1.00 96.44 87 LEU A O 1
ATOM 705 N N . VAL A 1 88 ? -1.791 -0.423 11.014 1.00 97.12 88 VAL A N 1
ATOM 706 C CA . VAL A 1 88 ? -2.637 -0.790 9.868 1.00 97.12 88 VAL A CA 1
ATOM 707 C C . VAL A 1 88 ? -2.864 0.412 8.946 1.00 97.12 88 VAL A C 1
ATOM 709 O O . VAL A 1 88 ? -2.846 0.241 7.727 1.00 97.12 88 VAL A O 1
ATOM 712 N N . ALA A 1 89 ? -3.044 1.616 9.495 1.00 96.56 89 ALA A N 1
ATOM 713 C CA . ALA A 1 89 ? -3.176 2.850 8.723 1.00 96.56 89 ALA A CA 1
ATOM 714 C C . ALA A 1 89 ? -1.911 3.140 7.898 1.00 96.56 89 ALA A C 1
ATOM 716 O O . ALA A 1 89 ? -2.010 3.376 6.692 1.00 96.56 89 ALA A O 1
ATOM 717 N N . ASP A 1 90 ? -0.734 3.007 8.507 1.00 96.38 90 ASP A N 1
ATOM 718 C CA . ASP A 1 90 ? 0.565 3.169 7.848 1.00 96.38 90 ASP A CA 1
ATOM 719 C C . ASP A 1 90 ? 0.768 2.132 6.744 1.00 96.38 90 ASP A C 1
ATOM 721 O O . ASP A 1 90 ? 1.305 2.429 5.675 1.00 96.38 90 ASP A O 1
ATOM 725 N N . PHE A 1 91 ? 0.299 0.900 6.957 1.00 97.38 91 PHE A N 1
ATOM 726 C CA . PHE A 1 91 ? 0.332 -0.110 5.910 1.00 97.38 91 PHE A CA 1
ATOM 727 C C . PHE A 1 91 ? -0.587 0.238 4.733 1.00 97.38 91 PHE A C 1
ATOM 729 O O . PHE A 1 91 ? -0.192 0.041 3.583 1.00 97.38 91 PHE A O 1
ATOM 736 N N . CYS A 1 92 ? -1.777 0.790 4.987 1.00 97.12 92 CYS A N 1
ATOM 737 C CA . CYS A 1 92 ? -2.644 1.298 3.925 1.00 97.12 92 CYS A CA 1
ATOM 738 C C . CYS A 1 92 ? -1.965 2.435 3.144 1.00 97.12 92 CYS A C 1
ATOM 740 O O . CYS A 1 92 ? -1.937 2.393 1.915 1.00 97.12 92 CYS A O 1
ATOM 742 N N . GLU A 1 93 ? -1.342 3.411 3.808 1.00 96.06 93 GLU A N 1
ATOM 743 C CA . GLU A 1 93 ? -0.611 4.463 3.087 1.00 96.06 93 GLU A CA 1
ATOM 744 C C . GLU A 1 93 ? 0.547 3.872 2.274 1.00 96.06 93 GLU A C 1
ATOM 746 O O . GLU A 1 93 ? 0.736 4.196 1.099 1.00 96.06 93 GLU A O 1
ATOM 751 N N . HIS A 1 94 ? 1.287 2.933 2.860 1.00 95.81 94 HIS A N 1
ATOM 752 C CA . HIS A 1 94 ? 2.377 2.264 2.173 1.00 95.81 94 HIS A CA 1
ATOM 753 C C . HIS A 1 94 ? 1.902 1.538 0.906 1.00 95.81 94 HIS A C 1
ATOM 755 O O . HIS A 1 94 ? 2.527 1.673 -0.148 1.00 95.81 94 HIS A O 1
ATOM 761 N N . ILE A 1 95 ? 0.780 0.815 0.961 1.00 96.31 95 ILE A N 1
ATOM 762 C CA . ILE A 1 95 ? 0.173 0.215 -0.231 1.00 96.31 95 ILE A CA 1
ATOM 763 C C . ILE A 1 95 ? -0.169 1.303 -1.257 1.00 96.31 95 ILE A C 1
ATOM 765 O O . ILE A 1 95 ? 0.193 1.156 -2.428 1.00 96.31 95 ILE A O 1
ATOM 769 N N . TYR A 1 96 ? -0.841 2.381 -0.840 1.00 95.62 96 TYR A N 1
ATOM 770 C CA . TYR A 1 96 ? -1.249 3.479 -1.719 1.00 95.62 96 TYR A CA 1
ATOM 771 C C . TYR A 1 96 ? -0.064 4.077 -2.488 1.00 95.62 96 TYR A C 1
ATOM 773 O O . TYR A 1 96 ? -0.115 4.186 -3.716 1.00 95.62 96 TYR A O 1
ATOM 781 N N . LEU A 1 97 ? 1.042 4.354 -1.793 1.00 94.00 97 LEU A N 1
ATOM 782 C CA . LEU A 1 97 ? 2.280 4.865 -2.389 1.00 94.00 97 LEU A CA 1
ATOM 783 C C . LEU A 1 97 ? 2.899 3.892 -3.407 1.00 94.00 97 LEU A C 1
ATOM 785 O O . LEU A 1 97 ? 3.581 4.318 -4.340 1.00 94.00 97 LEU A O 1
ATOM 789 N N . GLN A 1 98 ? 2.651 2.589 -3.259 1.00 93.44 98 GLN A N 1
ATOM 790 C CA . GLN A 1 98 ? 3.158 1.559 -4.164 1.00 93.44 98 GLN A CA 1
ATOM 791 C C . GLN A 1 98 ? 2.209 1.217 -5.319 1.00 93.44 98 GLN A C 1
ATOM 793 O O . GLN A 1 98 ? 2.665 0.620 -6.297 1.00 93.44 98 GLN A O 1
ATOM 798 N N . LEU A 1 99 ? 0.927 1.611 -5.281 1.00 91.88 99 LEU A N 1
ATOM 799 C CA . LEU A 1 99 ? -0.043 1.296 -6.342 1.00 91.88 99 LEU A CA 1
ATOM 800 C C . LEU A 1 99 ? 0.461 1.631 -7.761 1.00 91.88 99 LEU A C 1
ATOM 802 O O . LEU A 1 99 ? 0.301 0.774 -8.641 1.00 91.88 99 LEU A O 1
ATOM 806 N N . PRO A 1 100 ? 1.103 2.791 -8.032 1.00 90.00 100 PRO A N 1
ATOM 807 C CA . PRO A 1 100 ? 1.609 3.116 -9.370 1.00 90.00 100 PRO A CA 1
ATOM 808 C C . PRO A 1 100 ? 2.669 2.134 -9.893 1.00 90.00 100 PRO A C 1
ATOM 810 O O . PRO A 1 100 ? 2.809 1.971 -11.108 1.00 90.00 100 PRO A O 1
ATOM 813 N N . ASN A 1 101 ? 3.376 1.451 -8.988 1.00 87.81 101 ASN A N 1
ATOM 814 C CA . ASN A 1 101 ? 4.452 0.509 -9.300 1.00 87.81 101 ASN A CA 1
ATOM 815 C C . ASN A 1 101 ? 3.944 -0.922 -9.535 1.00 87.81 101 ASN A C 1
ATOM 817 O O . ASN A 1 101 ? 4.693 -1.766 -10.028 1.00 87.81 101 ASN A O 1
ATOM 821 N N . LEU A 1 102 ? 2.679 -1.205 -9.215 1.00 86.75 102 LEU A N 1
ATOM 822 C CA . LEU A 1 102 ? 2.088 -2.536 -9.336 1.00 86.75 102 LEU A CA 1
ATOM 823 C C . LEU A 1 102 ? 1.437 -2.772 -10.712 1.00 86.75 102 LEU A C 1
ATOM 825 O O . LEU A 1 102 ? 0.890 -1.827 -11.299 1.00 86.75 102 LEU A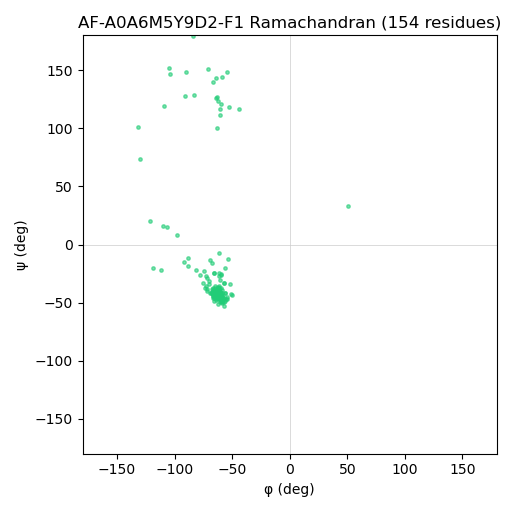 O 1
ATOM 829 N N . PRO A 1 103 ? 1.443 -4.026 -11.213 1.00 86.25 103 PRO A N 1
ATOM 830 C CA . PRO A 1 103 ? 0.570 -4.475 -12.300 1.00 86.25 103 PRO A CA 1
ATOM 831 C C . PRO A 1 103 ? -0.911 -4.210 -11.992 1.00 86.25 103 PRO A C 1
ATOM 833 O O . PRO A 1 103 ? -1.317 -4.254 -10.831 1.00 86.25 103 PRO A O 1
ATOM 836 N N . ASP A 1 104 ? -1.723 -3.946 -13.019 1.00 84.62 104 ASP A N 1
ATOM 837 C CA . ASP A 1 104 ? -3.114 -3.494 -12.848 1.00 84.62 104 ASP A CA 1
ATOM 838 C C . ASP A 1 104 ? -4.014 -4.504 -12.116 1.00 84.62 104 ASP A C 1
ATOM 840 O O . ASP A 1 104 ? -4.894 -4.108 -11.352 1.00 84.62 104 ASP A O 1
ATOM 844 N N . ASP A 1 105 ? -3.809 -5.803 -12.330 1.00 81.94 105 ASP A N 1
ATOM 845 C CA . ASP A 1 105 ? -4.532 -6.884 -11.657 1.00 81.94 105 ASP A CA 1
ATOM 846 C C . ASP A 1 105 ? -4.229 -6.917 -10.155 1.00 81.94 105 ASP A C 1
ATOM 848 O O . ASP A 1 105 ? -5.146 -6.957 -9.333 1.00 81.94 105 ASP A O 1
ATOM 852 N N . ILE A 1 106 ? -2.952 -6.804 -9.784 1.00 87.62 106 ILE A N 1
ATOM 853 C CA . ILE A 1 106 ? -2.539 -6.807 -8.379 1.00 87.62 106 ILE A CA 1
ATOM 854 C C . ILE A 1 106 ? -2.891 -5.488 -7.689 1.00 87.62 106 ILE A C 1
ATOM 856 O O . ILE A 1 106 ? -3.320 -5.481 -6.535 1.00 87.62 106 ILE A O 1
ATOM 860 N N . ARG A 1 107 ? -2.767 -4.366 -8.404 1.00 91.12 107 ARG A N 1
ATOM 861 C CA . ARG A 1 107 ? -3.161 -3.038 -7.926 1.00 91.12 107 ARG A CA 1
ATOM 862 C C . ARG A 1 107 ? -4.613 -3.024 -7.454 1.00 91.12 107 ARG A C 1
ATOM 864 O O . ARG A 1 107 ? -4.884 -2.513 -6.374 1.00 91.12 107 ARG A O 1
ATOM 871 N N . LYS A 1 108 ? -5.535 -3.596 -8.238 1.00 90.94 108 LYS A N 1
ATOM 872 C CA . LYS A 1 108 ? -6.963 -3.665 -7.884 1.00 90.94 108 LYS A CA 1
ATOM 873 C C . LYS A 1 108 ? -7.209 -4.463 -6.604 1.00 90.94 108 LYS A C 1
ATOM 875 O O . LYS A 1 108 ? -8.051 -4.066 -5.807 1.00 90.94 108 LYS A O 1
ATOM 880 N N . GLY A 1 109 ? -6.477 -5.560 -6.401 1.00 92.00 109 GLY A N 1
ATOM 881 C CA . GLY A 1 109 ? -6.584 -6.364 -5.181 1.00 92.00 109 GLY A CA 1
ATOM 882 C C . GLY A 1 109 ? -6.182 -5.577 -3.934 1.00 92.00 109 GLY A C 1
ATOM 883 O O . GLY A 1 109 ? -6.919 -5.550 -2.953 1.00 92.00 109 GLY A O 1
ATOM 884 N N . TRP A 1 110 ? -5.051 -4.878 -4.002 1.00 95.44 110 TRP A N 1
ATOM 885 C CA . TRP A 1 110 ? -4.556 -4.049 -2.905 1.00 95.44 110 TRP A CA 1
ATOM 886 C C . TRP A 1 110 ? -5.422 -2.817 -2.627 1.00 95.44 110 TRP A C 1
ATOM 888 O O . TRP A 1 110 ? -5.697 -2.515 -1.468 1.00 95.44 110 TRP A O 1
ATOM 898 N N . ASP A 1 111 ? -5.896 -2.138 -3.6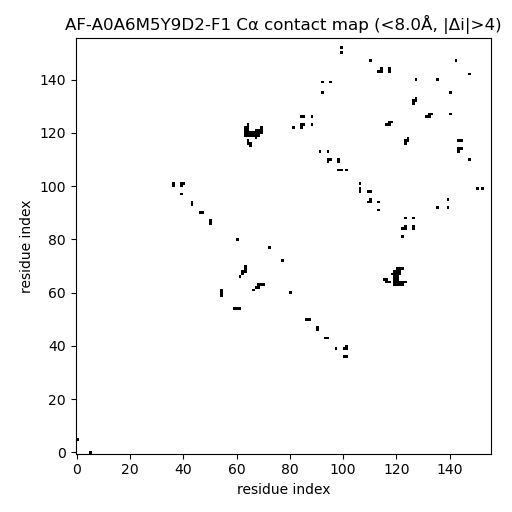73 1.00 95.00 111 ASP A N 1
ATOM 899 C CA . ASP A 1 111 ? -6.848 -1.030 -3.542 1.00 95.00 111 ASP A CA 1
ATOM 900 C C . ASP A 1 111 ? -8.149 -1.485 -2.864 1.00 95.00 111 ASP A C 1
ATOM 902 O O . ASP A 1 111 ? -8.593 -0.880 -1.887 1.00 95.00 111 ASP A O 1
ATOM 906 N N . GLY A 1 112 ? -8.714 -2.607 -3.321 1.00 94.00 112 GLY A N 1
ATOM 907 C CA . GLY A 1 112 ? -9.897 -3.205 -2.707 1.00 94.00 112 GLY A CA 1
ATOM 908 C C . GLY A 1 112 ? -9.663 -3.615 -1.252 1.00 94.00 112 GLY A C 1
ATOM 909 O O . GLY A 1 112 ? -10.534 -3.404 -0.413 1.00 94.00 112 GLY A O 1
ATOM 910 N N . TYR A 1 113 ? -8.482 -4.146 -0.932 1.00 95.19 113 TYR A N 1
ATOM 911 C CA . TYR A 1 113 ? -8.111 -4.528 0.429 1.00 95.19 113 TYR A CA 1
ATOM 912 C C . TYR A 1 113 ? -8.092 -3.331 1.391 1.00 95.19 113 TYR A C 1
ATOM 914 O O . TYR A 1 113 ? -8.747 -3.384 2.432 1.00 95.19 113 TYR A O 1
ATOM 922 N N . MET A 1 114 ? -7.407 -2.238 1.036 1.00 95.75 114 MET A N 1
ATOM 923 C CA . MET A 1 114 ? -7.355 -1.031 1.875 1.00 95.75 114 MET A CA 1
ATOM 924 C C . MET A 1 114 ? -8.743 -0.437 2.107 1.00 95.75 114 MET A C 1
ATOM 926 O O . MET A 1 114 ? -9.099 -0.099 3.234 1.00 95.75 114 MET A O 1
ATOM 930 N N . LYS A 1 115 ? -9.554 -0.361 1.047 1.00 94.81 115 LYS A N 1
ATOM 931 C CA . LYS A 1 115 ? -10.938 0.124 1.129 1.00 94.81 115 LYS A CA 1
ATOM 932 C C . LYS A 1 115 ? -11.798 -0.770 2.003 1.00 94.81 115 LYS A C 1
ATOM 934 O O . LYS A 1 115 ? -12.595 -0.272 2.790 1.00 94.81 115 LYS A O 1
ATOM 939 N N . ASN A 1 116 ? -11.628 -2.086 1.899 1.00 94.75 116 ASN A N 1
ATOM 940 C CA . ASN A 1 116 ? -12.330 -3.027 2.757 1.00 94.75 116 ASN A CA 1
ATOM 941 C C . ASN A 1 116 ? -11.964 -2.816 4.232 1.00 94.75 116 ASN A C 1
ATOM 943 O O . ASN A 1 116 ? -12.862 -2.790 5.066 1.00 94.75 116 ASN A O 1
ATOM 947 N N . LEU A 1 117 ? -10.684 -2.621 4.557 1.00 95.31 117 LEU A N 1
ATOM 948 C CA . LEU A 1 117 ? -10.269 -2.299 5.926 1.00 95.31 117 LEU A CA 1
ATOM 949 C C . LEU A 1 117 ? -10.891 -0.986 6.415 1.00 95.31 117 LEU A C 1
ATOM 951 O O . LEU A 1 117 ? -11.492 -0.959 7.483 1.00 95.31 117 LEU A O 1
ATOM 955 N N . TYR A 1 118 ? -10.800 0.086 5.626 1.00 94.62 118 TYR A N 1
ATOM 956 C CA . TYR A 1 118 ? -11.367 1.389 5.986 1.00 94.62 118 TYR A CA 1
ATOM 957 C C . TYR A 1 118 ? -12.891 1.325 6.211 1.00 94.62 118 TYR A C 1
ATOM 959 O O . TYR A 1 118 ? -13.411 1.847 7.200 1.00 94.62 118 TYR A O 1
ATOM 967 N N . ASN A 1 119 ? -13.616 0.620 5.339 1.00 92.12 119 ASN A N 1
ATOM 968 C CA . ASN A 1 119 ? -15.074 0.502 5.415 1.00 92.12 119 ASN A CA 1
ATOM 969 C C . ASN A 1 119 ? -15.557 -0.388 6.567 1.00 92.12 119 ASN A C 1
ATOM 971 O O . ASN A 1 119 ? -16.645 -0.154 7.083 1.00 92.12 119 ASN A O 1
ATOM 975 N N . ASN A 1 120 ? -14.758 -1.361 7.010 1.00 92.25 120 ASN A N 1
ATOM 976 C CA . ASN A 1 120 ? -15.130 -2.285 8.088 1.00 92.25 120 ASN A CA 1
ATOM 977 C C . ASN A 1 120 ? -14.393 -2.001 9.409 1.00 92.25 120 ASN A C 1
ATOM 979 O O . ASN A 1 120 ? -14.373 -2.855 10.294 1.00 92.25 120 ASN A O 1
ATOM 983 N N . SER A 1 121 ? -13.759 -0.833 9.552 1.00 93.94 121 SER A N 1
ATOM 984 C CA . SER A 1 121 ? -13.035 -0.460 10.768 1.00 93.94 121 SER A CA 1
ATOM 985 C C . SER A 1 121 ? -13.403 0.952 11.231 1.00 93.94 121 SER A C 1
ATOM 987 O O . SER A 1 121 ? -12.857 1.935 10.719 1.00 93.94 121 SER A O 1
ATOM 989 N N . PRO A 1 122 ? -14.275 1.084 12.250 1.00 91.88 122 PRO A N 1
ATOM 990 C CA . PRO A 1 122 ? -14.560 2.367 12.885 1.00 91.88 122 PRO A CA 1
ATOM 991 C C . PRO A 1 122 ? -13.291 3.028 13.427 1.00 91.88 122 PRO A C 1
ATOM 993 O O . PRO A 1 122 ? -13.162 4.246 13.382 1.00 91.88 122 PRO A O 1
ATOM 996 N N . LEU A 1 123 ? -12.331 2.219 13.884 1.00 92.00 123 LEU A N 1
ATOM 997 C CA . LEU A 1 123 ? -11.046 2.688 14.387 1.00 92.00 123 LEU A CA 1
ATOM 998 C C . LEU A 1 123 ? -10.189 3.355 13.319 1.00 92.00 123 LEU A C 1
ATOM 1000 O O . LEU A 1 123 ? -9.613 4.402 13.593 1.00 92.00 123 LEU A O 1
ATOM 1004 N N . LEU A 1 124 ? -10.094 2.770 12.121 1.00 93.50 124 LEU A N 1
ATOM 1005 C CA . LEU A 1 124 ? -9.352 3.402 11.030 1.00 93.50 124 LEU A CA 1
ATOM 1006 C C . LEU A 1 124 ? -10.018 4.712 10.613 1.00 93.50 124 LEU A C 1
ATOM 1008 O O . LEU A 1 124 ? -9.326 5.710 10.444 1.00 93.50 124 LEU A O 1
ATOM 1012 N N . ARG A 1 125 ? -11.352 4.740 10.509 1.00 92.81 125 ARG A N 1
ATOM 1013 C CA . ARG A 1 125 ? -12.082 5.983 10.209 1.00 92.81 125 ARG A CA 1
ATOM 1014 C C . ARG A 1 125 ? -11.813 7.059 11.260 1.00 92.81 125 ARG A C 1
ATOM 1016 O O . ARG A 1 125 ? -11.378 8.148 10.907 1.00 92.81 125 ARG A O 1
ATOM 1023 N N . GLU A 1 126 ? -11.954 6.719 12.542 1.00 91.75 126 GLU A N 1
ATOM 1024 C CA . GLU A 1 126 ? -11.632 7.612 13.663 1.00 91.75 126 GLU A CA 1
ATOM 1025 C C . GLU A 1 126 ? -10.177 8.103 13.603 1.00 91.75 126 GLU A C 1
ATOM 1027 O O . GLU A 1 126 ? -9.914 9.278 13.854 1.00 91.75 126 GLU A O 1
ATOM 1032 N N . HIS A 1 127 ? -9.227 7.223 13.273 1.00 92.81 127 HIS A N 1
ATOM 1033 C CA . HIS A 1 127 ? -7.808 7.569 13.163 1.00 92.81 127 HIS A CA 1
ATOM 1034 C C . HIS A 1 127 ? -7.552 8.604 12.067 1.00 92.81 127 HIS A C 1
ATOM 1036 O O . HIS A 1 127 ? -6.808 9.555 12.298 1.00 92.81 127 HIS A O 1
ATOM 1042 N N . PHE A 1 128 ? -8.196 8.473 10.907 1.00 91.88 128 PHE A N 1
ATOM 1043 C CA . PHE A 1 128 ? -8.044 9.428 9.806 1.00 91.88 128 PHE A CA 1
ATOM 1044 C C . PHE A 1 128 ? -8.839 10.729 10.003 1.00 91.88 128 PHE A C 1
ATOM 1046 O O . PHE A 1 128 ? -8.447 11.762 9.473 1.00 91.88 128 PHE A O 1
ATOM 1053 N N . GLU A 1 129 ? -9.937 10.709 10.761 1.00 88.19 129 GLU A N 1
ATOM 1054 C CA . GLU A 1 129 ? -10.755 11.902 11.041 1.00 88.19 129 GLU A CA 1
ATOM 1055 C C . GLU A 1 129 ? -10.187 12.782 12.168 1.00 88.19 129 GLU A C 1
ATOM 1057 O O . GLU A 1 129 ? -10.514 13.967 12.269 1.00 88.19 129 GLU A O 1
ATOM 1062 N N . ARG A 1 130 ? -9.351 12.216 13.045 1.00 83.75 130 ARG A N 1
ATOM 1063 C CA . ARG A 1 130 ? -8.692 12.942 14.143 1.00 83.75 130 ARG A CA 1
ATOM 1064 C C . ARG A 1 130 ? -7.412 13.640 13.683 1.00 83.75 130 ARG A C 1
ATOM 1066 O O . ARG A 1 130 ? -7.003 13.522 12.538 1.00 83.75 130 ARG A O 1
ATOM 1073 N N . GLY A 1 131 ? -6.738 14.340 14.602 1.00 68.25 131 GLY A N 1
ATOM 1074 C CA . GLY A 1 131 ? -5.463 15.021 14.328 1.00 68.25 131 GLY A CA 1
ATOM 1075 C C . GLY A 1 131 ? -4.351 14.113 13.774 1.00 68.25 131 GLY A C 1
ATOM 1076 O O . GLY A 1 131 ? -3.436 14.606 13.130 1.00 68.25 131 GLY A O 1
ATOM 1077 N N . SER A 1 132 ? -4.446 12.791 13.953 1.00 81.19 132 SER A N 1
ATOM 1078 C CA . SER A 1 132 ? -3.583 11.796 13.295 1.00 81.19 132 SER A CA 1
ATOM 1079 C C . SER A 1 132 ? -3.770 11.730 11.773 1.00 81.19 132 SER A C 1
ATOM 1081 O O . SER A 1 132 ? -2.840 11.368 11.062 1.00 81.19 132 SER A O 1
ATOM 1083 N N . GLY A 1 133 ? -4.927 12.137 11.246 1.00 81.50 133 GLY A N 1
ATOM 1084 C CA . GLY A 1 133 ? -5.167 12.273 9.809 1.00 81.50 133 GLY A CA 1
ATOM 1085 C C . GLY A 1 133 ? -4.227 13.266 9.121 1.00 81.50 133 GLY A C 1
ATOM 1086 O O . GLY A 1 133 ? -3.935 13.105 7.941 1.00 81.50 133 GLY A O 1
ATOM 1087 N N . GLU A 1 134 ? -3.694 14.251 9.853 1.00 90.19 134 GLU A N 1
ATOM 1088 C CA . GLU A 1 134 ? -2.750 15.244 9.318 1.00 90.19 134 GLU A CA 1
ATOM 1089 C C . GLU A 1 134 ? -1.392 14.644 8.926 1.00 90.19 134 GLU A C 1
ATOM 1091 O O . GLU A 1 134 ? -0.622 15.289 8.212 1.00 90.19 134 GLU A O 1
ATOM 1096 N N . TRP A 1 135 ? -1.082 13.425 9.378 1.00 93.31 135 TRP A N 1
ATOM 1097 C CA . TRP A 1 135 ? 0.151 12.722 9.014 1.00 93.31 135 TRP A CA 1
ATOM 1098 C C . TRP A 1 135 ? 0.112 12.176 7.589 1.00 93.31 135 TRP A C 1
ATOM 1100 O O . TRP A 1 135 ? 1.164 11.976 6.984 1.00 93.31 135 TRP A O 1
ATOM 1110 N N . TYR A 1 136 ? -1.090 11.967 7.053 1.00 93.56 136 TYR A N 1
ATOM 1111 C CA . TYR A 1 136 ? -1.304 11.319 5.773 1.00 93.56 136 TYR A CA 1
ATOM 1112 C C . TYR A 1 136 ? -1.687 12.330 4.689 1.00 93.56 136 TYR A C 1
ATOM 1114 O O . TYR A 1 136 ? -2.298 13.372 4.945 1.00 93.56 136 TYR A O 1
ATOM 1122 N N . SER A 1 137 ? -1.358 12.014 3.435 1.00 92.75 137 SER A N 1
ATOM 1123 C CA . SER A 1 137 ? -1.784 12.855 2.306 1.00 92.75 137 SER A CA 1
ATOM 1124 C C . SER A 1 137 ? -3.312 12.882 2.155 1.00 92.75 137 SER A C 1
ATOM 1126 O O . SER A 1 137 ? -3.991 11.866 2.330 1.00 92.75 137 SER A O 1
ATOM 1128 N N . LYS A 1 138 ? -3.869 14.039 1.774 1.00 90.69 138 LYS A N 1
ATOM 1129 C CA . LYS A 1 138 ? -5.320 14.183 1.555 1.00 90.69 138 LYS A CA 1
ATOM 1130 C C . LYS A 1 138 ? -5.804 13.271 0.435 1.00 90.69 138 LYS A C 1
ATOM 1132 O O . LYS A 1 138 ? -6.848 12.646 0.561 1.00 90.69 138 LYS A O 1
ATOM 1137 N N . GLU A 1 139 ? -5.003 13.142 -0.618 1.00 91.81 139 GLU A N 1
ATOM 1138 C CA . GLU A 1 139 ? -5.290 12.295 -1.770 1.00 91.81 139 GLU A CA 1
ATOM 1139 C C . GLU A 1 139 ? -5.405 10.817 -1.376 1.00 91.81 139 GLU A C 1
ATOM 1141 O O . GLU A 1 139 ? -6.252 10.104 -1.908 1.00 91.81 139 GLU A O 1
ATOM 1146 N N . PHE A 1 140 ? -4.584 10.351 -0.428 1.00 94.19 140 PHE A N 1
ATOM 1147 C CA . PHE A 1 140 ? -4.700 8.997 0.113 1.00 94.19 140 PHE A CA 1
ATOM 1148 C C . PHE A 1 140 ? -6.009 8.805 0.882 1.00 94.19 140 PHE A C 1
AT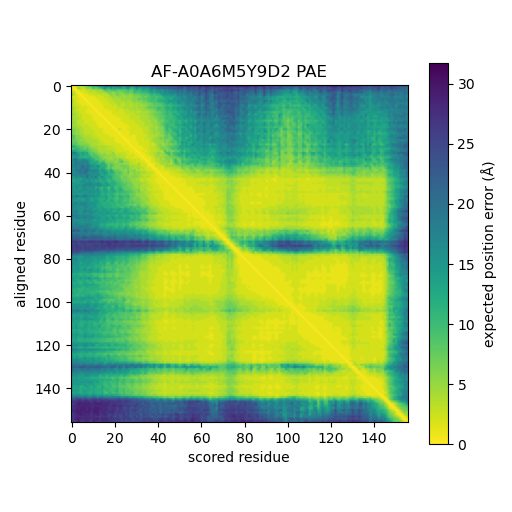OM 1150 O O . PHE A 1 140 ? -6.730 7.844 0.621 1.00 94.19 140 PHE A O 1
ATOM 1157 N N . ILE A 1 141 ? -6.343 9.723 1.793 1.00 92.94 141 ILE A N 1
ATOM 1158 C CA . ILE A 1 141 ? -7.573 9.630 2.592 1.00 92.94 141 ILE A CA 1
ATOM 1159 C C . ILE A 1 141 ? -8.811 9.671 1.679 1.00 92.94 141 ILE A C 1
ATOM 1161 O O . ILE A 1 141 ? -9.725 8.861 1.831 1.00 92.94 141 ILE A O 1
ATOM 1165 N N . GLU A 1 142 ? -8.823 10.553 0.677 1.00 91.25 142 GLU A N 1
ATOM 1166 C CA . GLU A 1 142 ? -9.869 10.606 -0.353 1.00 91.25 142 GLU A CA 1
ATOM 1167 C C . GLU A 1 142 ? -9.939 9.307 -1.172 1.00 91.25 142 GLU A C 1
ATOM 1169 O O . GLU A 1 142 ? -11.024 8.818 -1.494 1.00 91.25 142 GLU A O 1
ATOM 1174 N N . ALA A 1 143 ? -8.794 8.693 -1.481 1.00 91.69 143 ALA A N 1
ATOM 1175 C CA . ALA A 1 143 ? -8.757 7.424 -2.198 1.00 91.69 143 ALA A CA 1
ATOM 1176 C C . ALA A 1 143 ? -9.365 6.260 -1.397 1.00 91.69 143 ALA A C 1
ATOM 1178 O O . ALA A 1 143 ? -9.833 5.307 -2.018 1.00 91.69 143 ALA A O 1
ATOM 1179 N N . LEU A 1 144 ? -9.398 6.320 -0.060 1.00 91.19 144 LEU A N 1
ATOM 1180 C CA . LEU A 1 144 ? -10.048 5.305 0.779 1.00 91.19 144 LEU A CA 1
ATOM 1181 C C . LEU A 1 144 ? -11.580 5.410 0.761 1.00 91.19 144 LEU A C 1
ATOM 1183 O O . LEU A 1 144 ? -12.259 4.385 0.832 1.00 91.19 144 LEU A O 1
ATOM 1187 N N . SER A 1 145 ? -12.126 6.625 0.645 1.00 80.44 145 SER A N 1
ATOM 1188 C CA . SER A 1 145 ? -13.573 6.886 0.697 1.00 80.44 145 SER A CA 1
ATOM 1189 C C . SER A 1 145 ? -14.270 6.787 -0.667 1.00 80.44 145 SER A C 1
ATOM 1191 O O . SER A 1 145 ? -15.486 6.589 -0.730 1.00 80.44 145 SER A O 1
ATOM 1193 N N . HIS A 1 146 ? -13.520 6.865 -1.771 1.00 72.94 146 HIS A N 1
ATOM 1194 C CA . HIS A 1 146 ? -14.055 6.783 -3.131 1.00 72.94 146 HIS A CA 1
ATOM 1195 C C . HIS A 1 146 ? -13.801 5.429 -3.823 1.00 72.94 146 HIS A C 1
ATOM 1197 O O . HIS A 1 146 ? -12.777 4.762 -3.657 1.00 72.94 146 HIS A O 1
ATOM 1203 N N . SER A 1 147 ? -14.745 5.009 -4.676 1.00 54.41 147 SER A N 1
ATOM 1204 C CA . SER A 1 147 ? -14.550 3.861 -5.576 1.00 54.41 147 SER A CA 1
ATOM 1205 C C . SER A 1 147 ? -13.346 4.096 -6.501 1.00 54.41 147 SER A C 1
ATOM 1207 O O . SER A 1 147 ? -13.087 5.226 -6.900 1.00 54.41 147 SER A O 1
ATOM 1209 N N . TYR A 1 148 ? -12.589 3.039 -6.820 1.00 47.38 148 TYR A N 1
ATOM 1210 C CA . TYR A 1 148 ? -11.335 3.096 -7.592 1.00 47.38 148 TYR A CA 1
ATOM 1211 C C . TYR A 1 148 ? -11.403 4.013 -8.828 1.00 47.38 148 TYR A C 1
ATOM 1213 O O . TYR A 1 148 ? -12.118 3.713 -9.784 1.00 47.38 148 TYR A O 1
ATOM 1221 N N . VAL A 1 149 ? -10.595 5.080 -8.832 1.00 49.12 149 VAL A N 1
ATOM 1222 C CA . VAL A 1 149 ? -10.293 5.887 -10.022 1.00 49.12 149 VAL A CA 1
ATOM 1223 C C . VAL A 1 149 ? -8.839 5.599 -10.409 1.00 49.12 149 VAL A C 1
ATOM 1225 O O . VAL A 1 149 ? -7.942 5.829 -9.597 1.00 49.12 149 VAL A O 1
ATOM 1228 N N . PRO A 1 150 ? -8.557 5.072 -11.614 1.00 44.72 150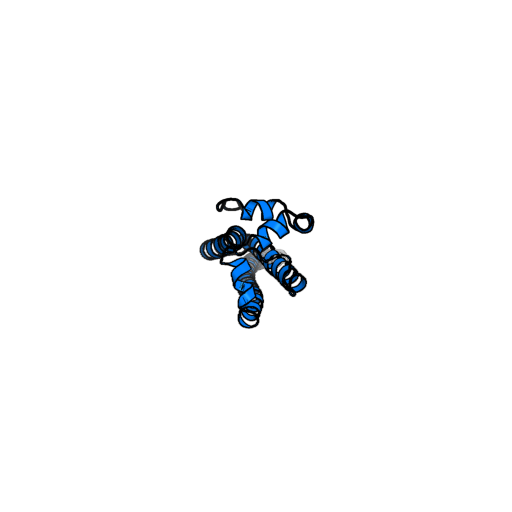 PRO A N 1
ATOM 1229 C CA . PRO A 1 150 ? -7.187 4.810 -12.032 1.00 44.72 150 PRO A CA 1
ATOM 1230 C C . PRO A 1 150 ? -6.384 6.116 -12.033 1.00 44.72 150 PRO A C 1
ATOM 1232 O O . PRO A 1 150 ? -6.729 7.049 -12.760 1.00 44.72 150 PRO A O 1
ATOM 1235 N N . MET A 1 151 ? -5.296 6.183 -11.258 1.00 48.00 151 MET A N 1
ATOM 1236 C CA . MET A 1 151 ? -4.347 7.289 -11.379 1.00 48.00 151 MET A CA 1
ATOM 1237 C C . MET A 1 151 ? -3.779 7.300 -12.796 1.00 48.00 151 MET A C 1
ATOM 1239 O O . MET A 1 151 ? -3.103 6.356 -13.221 1.00 48.00 151 MET A O 1
ATOM 1243 N N . GLN A 1 152 ? -4.053 8.374 -13.536 1.00 39.94 152 GLN A N 1
ATOM 1244 C CA . GLN A 1 152 ? -3.403 8.603 -14.816 1.00 39.94 152 GLN A CA 1
ATOM 1245 C C . GLN A 1 152 ? -1.907 8.772 -14.564 1.00 39.94 152 GLN A C 1
ATOM 1247 O O . GLN A 1 152 ? -1.495 9.582 -13.731 1.00 39.94 152 GLN A O 1
ATOM 1252 N N . LYS A 1 153 ? -1.082 7.987 -15.267 1.00 38.75 153 LYS A N 1
ATOM 1253 C CA . LYS A 1 153 ? 0.367 8.199 -15.271 1.00 38.75 153 LYS A CA 1
ATOM 1254 C C . LYS A 1 153 ? 0.612 9.656 -15.652 1.00 38.75 153 LYS A C 1
ATOM 1256 O O . LYS A 1 153 ? 0.258 10.053 -16.758 1.00 38.75 153 LYS A O 1
ATOM 1261 N N . LYS A 1 154 ? 1.231 10.436 -14.761 1.00 37.50 154 LYS A N 1
ATOM 1262 C CA . LYS A 1 154 ? 1.842 11.704 -15.158 1.00 37.50 154 LYS A CA 1
ATOM 1263 C C . LYS A 1 154 ? 2.951 11.358 -16.148 1.00 37.50 154 LYS A C 1
ATOM 1265 O O . LYS A 1 154 ? 4.010 10.882 -15.751 1.00 37.50 154 LYS A O 1
ATOM 1270 N N . THR A 1 155 ? 2.671 11.511 -17.436 1.00 39.31 155 THR A N 1
ATOM 1271 C CA . THR A 1 155 ? 3.702 11.621 -18.467 1.00 39.31 155 THR A CA 1
ATOM 1272 C C . THR A 1 155 ? 4.535 12.850 -18.118 1.00 39.31 155 THR A C 1
ATOM 1274 O O . THR A 1 155 ? 4.002 13.959 -18.120 1.00 39.31 155 THR A O 1
ATOM 1277 N N . GLN A 1 156 ? 5.786 12.618 -17.714 1.00 35.41 156 GLN A N 1
ATOM 1278 C CA . GLN A 1 156 ? 6.828 13.645 -17.718 1.00 35.41 156 GLN A CA 1
ATOM 1279 C C . GLN A 1 156 ? 7.160 14.034 -19.155 1.00 35.41 156 GLN A C 1
ATOM 1281 O O . GLN A 1 156 ? 7.127 13.128 -20.022 1.00 35.41 156 GLN A O 1
#

Mean predicted aligned error: 8.82 Å

pLDDT: mean 86.38, std 13.73, range [35.41, 97.38]

Solvent-accessible surface area (backbone atoms only — not comparable to full-atom values): 8862 Å² total; per-residue (Å²): 131,62,73,67,59,56,53,52,52,51,52,52,50,48,51,51,51,53,53,52,48,53,53,50,51,56,51,48,52,56,50,48,55,53,49,51,38,55,47,52,53,52,51,54,51,54,56,49,48,56,56,49,49,51,31,69,78,39,54,79,60,44,42,37,40,69,64,54,37,75,81,64,94,81,49,96,49,53,71,58,53,52,55,49,42,50,55,52,50,53,48,41,50,53,50,61,75,43,39,88,66,43,59,72,73,60,28,51,54,55,54,51,48,45,30,49,34,46,76,18,6,55,56,48,47,51,45,53,76,39,84,64,26,75,80,49,59,68,69,58,59,52,55,53,78,45,81,93,69,85,81,76,79,82,81,126

Organism: NCBI:txid2735870

Radius of gyration: 24.86 Å; Cα contacts (8 Å, |Δi|>4): 91; chains: 1; bounding box: 64×30×74 Å

Sequence (156 aa):
MSPDYIQAITSIASVLVTLAGFILINRQIKQVDKSTRGQTHSYLYTHQDSITRLFIEKPALRAFFYDDLTPDTRHKNDIVIRAVTELVADFCEHIYLQLPNLPDDIRKGWDGYMKNLYNNSPLLREHFERGSGEWYSKEFIEALSHSYVPMQKKTQ

Secondary structure (DSSP, 8-state):
--HHHHHHHHHHHHHHHHHHHHHHHHHHHHHHHHHHHHHHHHHHHHHHHHHHHHHHHSGGGTHHHHS-PPPPTT-TTHHHHHHHHHHHHHHHHHHHHHGGGS-HHHHHHHHHHHHHHHHT-HHHHHHHHSGGGGGS-HHHHHHHHS---PPPP---

Foldseek 3Di:
DDPVVVVVVVVVVVVVVVVVVVVVVVVVVVVVLVVVQVVLVVVLVVLVVVLVVVCVVPVVLVCQQQVLDDDDPPDPCPVVSLVSLVSLLVSLLSLVVCLVSYDPVVSVVSLVVLLNRCVSHPSNVVCCVDPNVVVGDPVSVVSSVDDDDDPDPPDD